Protein AF-A0A0A8ZSK5-F1 (afdb_monomer_lite)

Organism: Arundo donax (NCBI:txid35708)

Sequence (64 aa):
MISSYATSGEMEAARSLFDQMDRKDVVSWTAMVSAYAKIGDLESAKLLVDQMPVKNLVSWNAMI

pLDDT: mean 71.96, std 15.73, range [38.94, 87.69]

Foldseek 3Di:
DPLPCLDVVNLVVLVVVQVPDPDDDPVSLVVNLVSCVSNVNNVVSVVSVVVPPPPPPVVVVVVD

Secondary structure (DSSP, 8-state):
----S--HHHHHHHHHHHHH-SS--HHHHHHHHHHHHHTT-HHHHHHHHHH-S-S-HHHHHTT-

InterPro domains:
  IPR002885 Pentatricopeptide repeat [PF01535] (1-25)
  IPR002885 Pentatricopeptide repeat [PF01535] (27-56)
  IPR002885 Pentatricopeptide repeat [PS51375] (25-59)
  IPR002885 Pentatricopeptide repeat [TIGR00756] (1-27)
  IPR002885 Pentatricopeptide repeat [TIGR00756] (27-57)
  IPR011990 Tetratricopeptide-like helical domain superfamily [G3DSA:1.25.40.10] (1-64)
  IPR046960 Pentatricopeptide repeat-containing protein At4g14850-like, plant [PTHR47926] (1-52)

Radius of gyration: 13.74 Å; chains: 1; bounding box: 39×38×24 Å

Structure (mmCIF, N/CA/C/O backbone):
data_AF-A0A0A8ZSK5-F1
#
_entry.id   AF-A0A0A8ZSK5-F1
#
loop_
_atom_site.group_PDB
_atom_site.id
_atom_site.type_symbol
_atom_site.label_atom_id
_atom_site.label_alt_id
_atom_site.label_comp_id
_atom_site.label_asym_id
_atom_site.label_entity_id
_atom_site.label_seq_id
_atom_site.pdbx_PDB_ins_code
_atom_site.Cartn_x
_atom_site.Cartn_y
_atom_site.Cartn_z
_atom_site.occupancy
_atom_site.B_iso_or_equiv
_atom_site.auth_seq_id
_atom_site.auth_comp_id
_atom_site.auth_asym_id
_atom_site.auth_atom_id
_atom_site.pdbx_PDB_model_num
ATOM 1 N N . MET A 1 1 ? -0.571 23.648 2.989 1.00 38.94 1 MET A N 1
ATOM 2 C CA . MET A 1 1 ? -1.633 22.953 3.750 1.00 38.94 1 MET A CA 1
ATOM 3 C C . MET A 1 1 ? -2.129 21.778 2.910 1.00 38.94 1 MET A C 1
ATOM 5 O O . MET A 1 1 ? -3.053 21.951 2.137 1.00 38.94 1 MET A O 1
ATOM 9 N N . ILE A 1 2 ? -1.458 20.619 2.973 1.00 39.91 2 ILE A N 1
ATOM 10 C CA . ILE A 1 2 ? -1.793 19.411 2.173 1.00 39.91 2 ILE A CA 1
ATOM 11 C C . ILE A 1 2 ? -2.336 18.313 3.105 1.00 39.91 2 ILE A C 1
ATOM 13 O O . ILE A 1 2 ? -2.015 17.135 2.996 1.00 39.91 2 ILE A O 1
ATOM 17 N N . SER A 1 3 ? -3.104 18.726 4.108 1.00 42.78 3 SER A N 1
ATOM 18 C CA . SER A 1 3 ? -3.539 17.888 5.225 1.00 42.78 3 SER A CA 1
ATOM 19 C C . SER A 1 3 ? -5.024 17.519 5.144 1.00 42.78 3 SER A C 1
ATOM 21 O O . SER A 1 3 ? -5.667 17.423 6.182 1.00 42.78 3 SER A O 1
ATOM 23 N N . SER A 1 4 ? -5.594 17.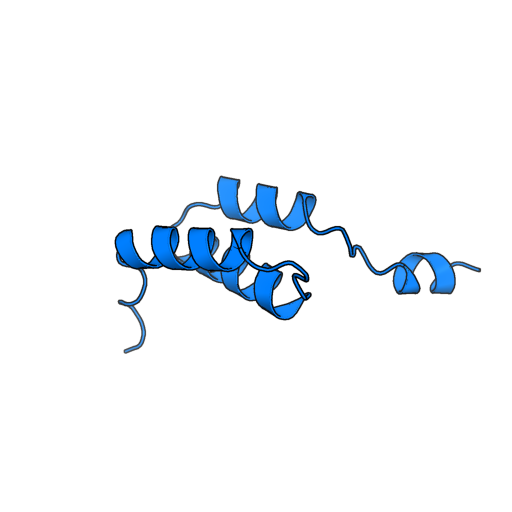331 3.943 1.00 46.44 4 SER A N 1
ATOM 24 C CA . SER A 1 4 ? -7.010 16.922 3.830 1.00 46.44 4 SER A CA 1
ATOM 25 C C . SER A 1 4 ? -7.377 15.917 2.730 1.00 46.44 4 SER A C 1
ATOM 27 O O . SER A 1 4 ? -8.543 15.548 2.659 1.00 46.44 4 SER A O 1
ATOM 29 N N . TYR A 1 5 ? -6.438 15.399 1.930 1.00 48.62 5 TYR A N 1
ATOM 30 C CA . TYR A 1 5 ? -6.717 14.297 0.979 1.00 48.62 5 TYR A CA 1
ATOM 31 C C . TYR A 1 5 ? -6.685 12.920 1.663 1.00 48.62 5 TYR A C 1
ATOM 33 O O . TYR A 1 5 ? -6.087 11.958 1.199 1.00 48.62 5 TYR A O 1
ATOM 41 N N . ALA A 1 6 ? -7.225 12.873 2.875 1.00 51.81 6 ALA A N 1
ATOM 42 C CA . ALA A 1 6 ? -7.353 11.676 3.691 1.00 51.81 6 ALA A CA 1
ATOM 43 C C . ALA A 1 6 ? -8.794 11.595 4.209 1.00 51.81 6 ALA A C 1
ATOM 45 O O . ALA A 1 6 ? -9.052 11.222 5.349 1.00 51.81 6 ALA A O 1
ATOM 46 N N . THR A 1 7 ? -9.748 12.031 3.382 1.00 55.91 7 THR A N 1
ATOM 47 C CA . THR A 1 7 ? -11.150 11.692 3.599 1.00 55.91 7 THR A CA 1
ATOM 48 C C . THR A 1 7 ? -11.315 10.237 3.183 1.00 55.91 7 THR A C 1
ATOM 50 O O . THR A 1 7 ? -10.871 9.828 2.115 1.00 55.91 7 THR A O 1
ATOM 53 N N . SER A 1 8 ? -11.905 9.431 4.057 1.00 59.09 8 SER A N 1
ATOM 54 C CA . SER A 1 8 ? -11.977 7.969 3.951 1.00 59.09 8 SER A CA 1
ATOM 55 C C . SER A 1 8 ? -12.494 7.446 2.597 1.00 59.09 8 SER A C 1
ATOM 57 O O . SER A 1 8 ? -12.137 6.341 2.205 1.00 59.09 8 SER A O 1
ATOM 59 N N . GLY A 1 9 ? -13.259 8.251 1.846 1.00 64.50 9 GLY A N 1
ATOM 60 C CA . GLY A 1 9 ? -13.738 7.908 0.501 1.00 64.50 9 GLY A CA 1
ATOM 61 C C . GLY A 1 9 ? -12.652 7.869 -0.584 1.00 64.50 9 GLY A C 1
ATOM 62 O O . GLY A 1 9 ? -12.765 7.094 -1.531 1.00 64.50 9 GLY A O 1
ATOM 63 N N . GLU A 1 10 ? -11.567 8.636 -0.448 1.00 73.62 10 GLU A N 1
ATOM 64 C CA . GLU A 1 10 ? -10.443 8.568 -1.396 1.00 73.62 10 GLU A CA 1
ATOM 65 C C . GLU A 1 10 ? -9.604 7.307 -1.191 1.00 73.62 10 GLU A C 1
ATOM 67 O O . GLU A 1 10 ? -9.006 6.802 -2.140 1.00 73.62 10 GLU A O 1
ATOM 72 N N . MET A 1 11 ? -9.600 6.756 0.026 1.00 78.38 11 MET A N 1
ATOM 73 C CA . MET A 1 11 ? -8.845 5.546 0.331 1.00 78.38 11 MET A CA 1
ATOM 74 C C . MET A 1 11 ? -9.471 4.299 -0.296 1.00 78.38 11 MET A C 1
ATOM 76 O O . MET A 1 11 ? -8.753 3.455 -0.831 1.00 78.38 11 MET A O 1
ATOM 80 N N . GLU A 1 12 ? -10.801 4.192 -0.281 1.00 80.69 12 GLU A N 1
ATOM 81 C CA . GLU A 1 12 ? -11.514 3.109 -0.969 1.00 80.69 12 GLU A CA 1
ATOM 82 C C . GLU A 1 12 ? -11.311 3.179 -2.485 1.00 80.69 12 GLU A C 1
ATOM 84 O O . GLU A 1 12 ? -11.036 2.161 -3.122 1.00 80.69 12 GLU A O 1
ATOM 89 N N . ALA A 1 13 ? -11.371 4.383 -3.063 1.00 82.81 13 ALA A N 1
ATOM 90 C CA . ALA A 1 13 ? -11.091 4.587 -4.480 1.00 82.81 13 ALA A CA 1
ATOM 91 C C . ALA A 1 13 ? -9.640 4.216 -4.830 1.00 82.81 13 ALA A C 1
ATOM 93 O O . ALA A 1 13 ? -9.409 3.480 -5.791 1.00 82.81 13 ALA A O 1
ATOM 94 N N . ALA A 1 14 ? -8.667 4.655 -4.023 1.00 82.94 14 ALA A N 1
ATOM 95 C CA . ALA A 1 14 ? -7.260 4.299 -4.187 1.00 82.94 14 ALA A CA 1
ATOM 96 C C . ALA A 1 14 ? -7.042 2.784 -4.078 1.00 82.94 14 ALA A C 1
ATOM 98 O O . ALA A 1 14 ? -6.315 2.212 -4.887 1.00 82.94 14 ALA A O 1
ATOM 99 N N . ARG A 1 15 ? -7.721 2.114 -3.138 1.00 84.12 15 ARG A N 1
ATOM 100 C CA . ARG A 1 15 ? -7.657 0.658 -2.980 1.00 84.12 15 ARG A CA 1
ATOM 101 C C . ARG A 1 15 ? -8.265 -0.084 -4.164 1.00 84.12 15 ARG A C 1
ATOM 103 O O . ARG A 1 15 ? -7.654 -1.028 -4.645 1.00 84.12 15 ARG A O 1
ATOM 110 N N . SER A 1 16 ? -9.414 0.361 -4.663 1.00 85.00 16 SER A N 1
ATOM 111 C CA . SER A 1 16 ? -10.057 -0.235 -5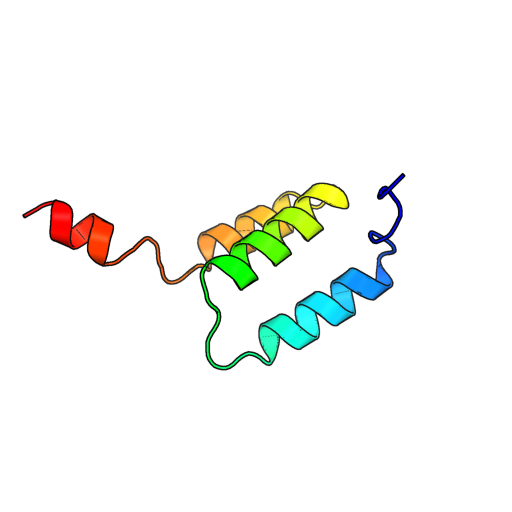.838 1.00 85.00 16 SER A CA 1
ATOM 112 C C . SER A 1 16 ? -9.191 -0.092 -7.090 1.00 85.00 16 SER A C 1
ATOM 114 O O . SER A 1 16 ? -8.987 -1.067 -7.812 1.00 85.00 16 SER A O 1
ATOM 116 N N . LEU A 1 17 ? -8.617 1.095 -7.318 1.00 84.94 17 LEU A N 1
ATOM 117 C CA . LEU A 1 17 ? -7.670 1.318 -8.412 1.00 84.94 17 LEU A CA 1
ATOM 118 C C . LEU A 1 17 ? -6.437 0.436 -8.258 1.00 84.94 17 LEU A C 1
ATOM 120 O O . LEU A 1 17 ? -6.039 -0.219 -9.215 1.00 84.94 17 LEU A O 1
ATOM 124 N N . PHE A 1 18 ? -5.870 0.379 -7.054 1.00 85.19 18 PHE A N 1
ATOM 125 C CA . PHE A 1 18 ? -4.733 -0.472 -6.752 1.00 85.19 18 PHE A CA 1
ATOM 126 C C . PHE A 1 18 ? -5.047 -1.944 -7.033 1.00 85.19 18 PHE A C 1
ATOM 128 O O . PHE A 1 18 ? -4.272 -2.601 -7.716 1.00 85.19 18 PHE A O 1
ATOM 135 N N . ASP A 1 19 ? -6.188 -2.465 -6.583 1.00 84.38 19 ASP A N 1
ATOM 136 C CA . ASP A 1 19 ? -6.571 -3.863 -6.791 1.00 84.38 19 ASP A CA 1
ATOM 137 C C . ASP A 1 19 ? -6.791 -4.194 -8.278 1.00 84.38 19 ASP A C 1
ATOM 139 O O . ASP A 1 19 ? -6.402 -5.284 -8.703 1.00 84.38 19 ASP A O 1
ATOM 143 N N . GLN A 1 20 ? -7.292 -3.239 -9.072 1.00 85.94 20 GLN A N 1
ATOM 144 C CA . GLN A 1 20 ? -7.445 -3.341 -10.532 1.00 85.94 20 GLN A CA 1
ATOM 145 C C . GLN A 1 20 ? -6.120 -3.283 -11.313 1.00 85.94 20 GLN A C 1
ATOM 147 O O . GLN A 1 20 ? -6.102 -3.599 -12.502 1.00 85.94 20 GLN A O 1
ATOM 152 N N . MET A 1 21 ? -5.002 -2.888 -10.695 1.00 79.81 21 MET A N 1
ATOM 153 C CA . MET A 1 21 ? -3.705 -2.888 -11.376 1.00 79.81 21 MET A CA 1
ATOM 154 C C . MET A 1 21 ? -3.188 -4.319 -11.564 1.00 79.81 21 MET A C 1
ATOM 156 O O . MET A 1 21 ? -2.782 -4.980 -10.602 1.00 79.81 21 MET A O 1
ATOM 160 N N . ASP A 1 22 ? -3.100 -4.752 -12.824 1.00 74.56 22 ASP A N 1
ATOM 161 C CA . ASP A 1 22 ? -2.484 -6.028 -13.221 1.00 74.56 22 ASP A CA 1
ATOM 162 C C . ASP A 1 22 ? -0.989 -6.101 -12.856 1.00 74.56 22 ASP A C 1
ATOM 164 O O . ASP A 1 22 ? -0.445 -7.174 -12.588 1.00 74.56 22 ASP A O 1
ATOM 168 N N . ARG A 1 23 ? -0.299 -4.950 -12.831 1.00 74.69 23 ARG A N 1
ATOM 169 C CA . ARG A 1 23 ? 1.103 -4.817 -12.407 1.00 74.69 23 ARG A CA 1
ATOM 170 C C . ARG A 1 23 ? 1.250 -3.678 -11.409 1.00 74.69 23 ARG A C 1
ATOM 172 O O . ARG A 1 23 ? 1.234 -2.511 -11.785 1.00 74.69 23 ARG A O 1
ATOM 179 N N . LYS A 1 24 ? 1.434 -4.036 -10.140 1.00 80.38 24 LYS A N 1
ATOM 180 C CA . LYS A 1 24 ? 1.697 -3.095 -9.044 1.00 80.38 24 LYS A CA 1
ATOM 181 C C . LYS A 1 24 ? 3.201 -2.888 -8.916 1.00 80.38 24 LYS A C 1
ATOM 183 O O . LYS A 1 24 ? 3.931 -3.833 -8.614 1.00 80.38 24 LYS A O 1
ATOM 188 N N . ASP A 1 25 ? 3.661 -1.670 -9.159 1.00 79.94 25 ASP A N 1
ATOM 189 C CA . ASP A 1 25 ? 5.054 -1.284 -8.962 1.00 79.94 25 ASP A CA 1
ATOM 190 C C . ASP A 1 25 ? 5.321 -0.857 -7.508 1.00 79.94 25 ASP A C 1
ATOM 192 O O . ASP A 1 25 ? 4.410 -0.639 -6.706 1.00 79.94 25 ASP A O 1
ATOM 196 N N . VAL A 1 26 ? 6.603 -0.750 -7.147 1.00 79.44 26 VAL A N 1
ATOM 197 C CA . VAL A 1 26 ? 7.034 -0.357 -5.792 1.00 79.44 26 VAL A CA 1
ATOM 198 C C . VAL A 1 26 ? 6.476 1.018 -5.405 1.00 79.44 26 VAL A C 1
ATOM 200 O O . VAL A 1 26 ? 6.162 1.250 -4.236 1.00 79.44 26 VAL A O 1
ATOM 203 N N . VAL A 1 27 ? 6.302 1.913 -6.381 1.00 80.81 27 VAL A N 1
ATOM 204 C CA . VAL A 1 27 ? 5.726 3.248 -6.178 1.00 80.81 27 VAL A CA 1
ATOM 205 C C . VAL A 1 27 ? 4.244 3.157 -5.795 1.00 80.81 27 VAL A C 1
ATOM 207 O O . VAL A 1 27 ? 3.833 3.800 -4.833 1.00 80.81 27 VAL A O 1
ATOM 210 N N . SER A 1 28 ? 3.452 2.305 -6.452 1.00 83.19 28 SER A N 1
ATOM 211 C CA . SER A 1 28 ? 2.032 2.098 -6.123 1.00 83.19 28 SER A CA 1
ATOM 212 C C . SER A 1 28 ? 1.850 1.513 -4.724 1.00 83.19 28 SER A C 1
ATOM 214 O O . SER A 1 28 ? 1.007 1.977 -3.957 1.00 83.19 28 SER A O 1
ATOM 216 N N . TRP A 1 29 ? 2.684 0.539 -4.348 1.00 86.06 29 TRP A N 1
ATOM 217 C CA . TRP A 1 29 ? 2.679 -0.020 -2.994 1.00 86.06 29 TRP A CA 1
ATOM 218 C C . TRP A 1 29 ? 3.043 1.029 -1.936 1.00 86.06 29 TRP A C 1
ATOM 220 O O . TRP A 1 29 ? 2.329 1.186 -0.948 1.00 86.06 29 TRP A O 1
ATOM 230 N N . THR A 1 30 ? 4.120 1.793 -2.145 1.00 83.19 30 THR A N 1
ATOM 231 C CA . THR A 1 30 ? 4.553 2.828 -1.186 1.00 83.19 30 THR A CA 1
ATOM 232 C C . THR A 1 30 ? 3.558 3.983 -1.072 1.00 83.19 30 THR A C 1
ATOM 234 O O . T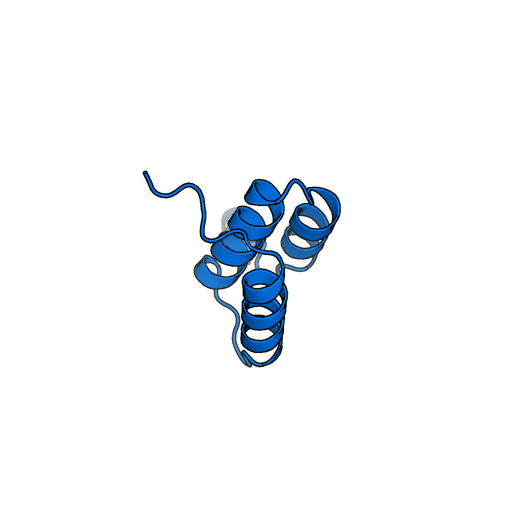HR A 1 30 ? 3.370 4.513 0.029 1.00 83.19 30 THR A O 1
ATOM 237 N N . ALA A 1 31 ? 2.868 4.338 -2.160 1.00 85.31 31 ALA A N 1
ATOM 238 C CA . ALA A 1 31 ? 1.783 5.314 -2.148 1.00 85.31 31 ALA A CA 1
ATOM 239 C C . ALA A 1 31 ? 0.607 4.841 -1.277 1.00 85.31 31 ALA A C 1
ATOM 241 O O . ALA A 1 31 ? 0.168 5.585 -0.398 1.00 85.31 31 ALA A O 1
ATOM 242 N N . MET A 1 32 ? 0.159 3.592 -1.448 1.00 86.69 32 MET A N 1
ATOM 243 C CA . MET A 1 32 ? -0.930 3.011 -0.651 1.00 86.69 32 MET A CA 1
ATOM 244 C C . MET A 1 32 ? -0.573 2.900 0.833 1.00 86.69 32 MET A C 1
ATOM 246 O O . MET A 1 32 ? -1.360 3.289 1.692 1.00 86.69 32 MET A O 1
ATOM 250 N N . VAL A 1 33 ? 0.637 2.437 1.152 1.00 86.12 33 VAL A N 1
ATOM 251 C CA . VAL A 1 33 ? 1.135 2.342 2.535 1.00 86.12 33 VAL A CA 1
ATOM 252 C C . VAL A 1 33 ? 1.189 3.720 3.197 1.00 86.12 33 VAL A C 1
ATOM 254 O O . VAL A 1 33 ? 0.741 3.880 4.331 1.00 86.12 33 VAL A O 1
ATOM 257 N N . SER A 1 34 ? 1.681 4.735 2.481 1.00 83.94 34 SER A N 1
ATOM 258 C CA . SER A 1 34 ? 1.720 6.114 2.982 1.00 83.94 34 SER A CA 1
ATOM 259 C C . SER A 1 34 ? 0.321 6.689 3.202 1.00 83.94 34 SER A C 1
ATOM 2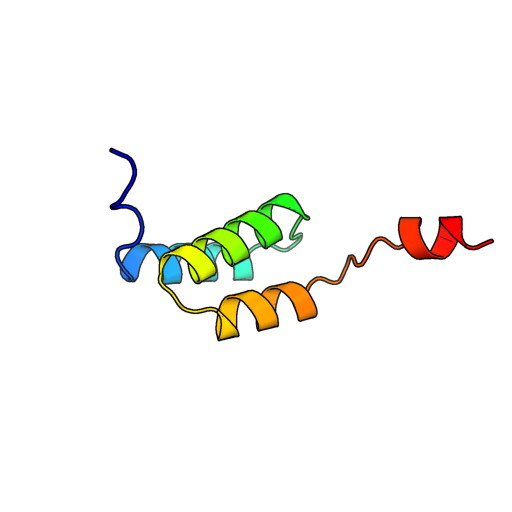61 O O . SER A 1 34 ? 0.115 7.452 4.145 1.00 83.94 34 SER A O 1
ATOM 263 N N . ALA A 1 35 ? -0.642 6.336 2.350 1.00 84.44 35 ALA A N 1
ATOM 264 C CA . ALA A 1 35 ? -2.031 6.751 2.500 1.00 84.44 35 ALA A CA 1
ATOM 265 C C . ALA A 1 35 ? -2.679 6.107 3.740 1.00 84.44 35 ALA A C 1
ATOM 267 O O . ALA A 1 35 ? -3.224 6.830 4.573 1.00 84.44 35 ALA A O 1
ATOM 268 N N . TYR A 1 36 ? -2.510 4.793 3.935 1.00 85.56 36 TYR A N 1
ATOM 269 C CA . TYR A 1 36 ? -2.964 4.087 5.141 1.00 85.56 36 TYR A CA 1
ATOM 270 C C . TYR A 1 36 ? -2.314 4.637 6.425 1.00 85.56 36 TYR A C 1
ATOM 272 O O . TYR A 1 36 ? -3.000 4.898 7.412 1.00 85.56 36 TYR A O 1
ATOM 280 N N . ALA A 1 37 ? -1.010 4.928 6.401 1.00 83.81 37 ALA A N 1
ATOM 281 C CA . ALA A 1 37 ? -0.317 5.531 7.540 1.00 83.81 37 ALA A CA 1
ATOM 282 C C . ALA A 1 37 ? -0.851 6.934 7.891 1.00 83.81 37 ALA A C 1
ATOM 284 O O . ALA A 1 37 ? -0.932 7.286 9.066 1.00 83.81 37 ALA A O 1
ATOM 285 N N . LYS A 1 38 ? -1.251 7.731 6.890 1.00 82.25 38 LYS A N 1
ATOM 286 C CA . LYS A 1 38 ? -1.818 9.077 7.094 1.00 82.25 38 LYS A CA 1
ATOM 287 C C . LYS A 1 38 ? -3.211 9.067 7.718 1.00 82.25 38 LYS A C 1
ATOM 289 O O . LYS A 1 38 ? -3.527 9.997 8.453 1.00 82.25 38 LYS A O 1
ATOM 294 N N . ILE A 1 39 ? -4.024 8.048 7.444 1.00 81.06 39 ILE A N 1
ATOM 295 C CA . ILE A 1 39 ? -5.339 7.878 8.087 1.00 81.06 39 ILE A CA 1
ATOM 296 C C . ILE A 1 39 ? -5.245 7.177 9.452 1.00 81.06 39 ILE A C 1
ATOM 298 O O . ILE A 1 39 ? -6.260 7.005 10.118 1.00 81.06 39 ILE A O 1
ATOM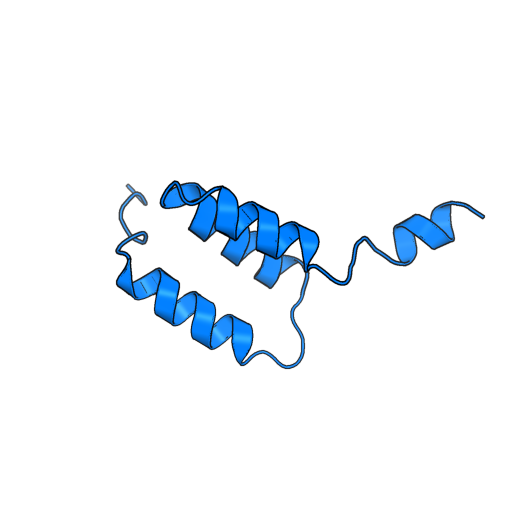 302 N N . GLY A 1 40 ? 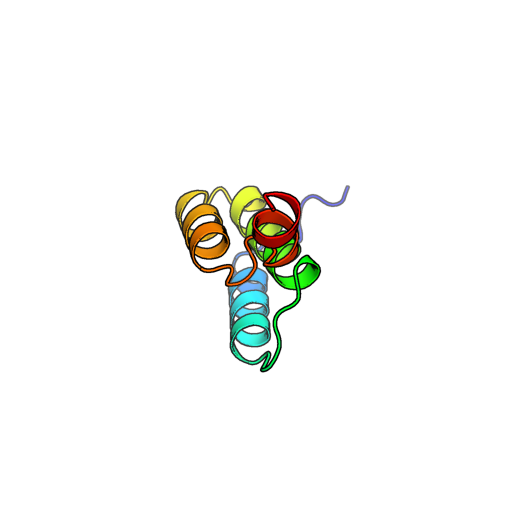-4.037 6.789 9.880 1.00 83.31 40 GLY A N 1
ATOM 303 C CA . GLY A 1 40 ? -3.793 6.099 11.150 1.00 83.31 40 GLY A CA 1
ATOM 304 C C . GLY A 1 40 ? -4.026 4.586 11.107 1.00 83.31 40 GLY A C 1
ATOM 305 O O . GLY A 1 40 ? -3.875 3.923 12.131 1.00 83.31 40 GLY A O 1
ATOM 306 N N . ASP A 1 41 ? -4.340 4.024 9.940 1.00 83.50 41 ASP A N 1
ATOM 307 C CA . ASP A 1 41 ? -4.537 2.587 9.749 1.00 83.50 41 ASP A CA 1
ATOM 308 C C . ASP A 1 41 ? -3.196 1.897 9.455 1.00 83.50 41 ASP A C 1
ATOM 310 O O . ASP A 1 41 ? -2.841 1.537 8.329 1.00 83.50 41 ASP A O 1
ATOM 314 N N . LEU A 1 42 ? -2.402 1.760 10.514 1.00 83.69 42 LEU A N 1
ATOM 315 C CA . LEU A 1 42 ? -1.088 1.123 10.458 1.00 83.69 42 LEU A CA 1
ATOM 316 C C . LEU A 1 42 ? -1.173 -0.387 10.188 1.00 83.69 42 LEU A C 1
ATOM 318 O O . LEU A 1 42 ? -0.203 -0.974 9.707 1.00 83.69 42 LEU A O 1
ATOM 322 N N . GLU A 1 43 ? -2.310 -1.016 10.485 1.00 87.69 43 GLU A N 1
ATOM 323 C CA . GLU A 1 43 ? -2.522 -2.447 10.271 1.00 87.69 43 GLU A CA 1
ATOM 324 C C . GLU A 1 43 ? -2.646 -2.755 8.776 1.00 87.69 43 GLU A C 1
ATOM 326 O O . GLU A 1 43 ? -1.881 -3.570 8.251 1.00 87.69 43 GLU A O 1
ATOM 331 N N . SER A 1 44 ? -3.506 -2.025 8.059 1.00 84.25 44 SER A N 1
ATOM 332 C CA . SER A 1 44 ? -3.635 -2.143 6.601 1.00 84.25 44 SER A CA 1
ATOM 333 C C . SER A 1 44 ? -2.346 -1.755 5.877 1.00 84.25 44 SER A C 1
ATOM 335 O O . SER A 1 44 ? -1.948 -2.418 4.915 1.00 84.25 44 SER A O 1
ATOM 337 N N . ALA A 1 45 ? -1.649 -0.718 6.360 1.00 85.44 45 ALA A N 1
ATOM 338 C CA . ALA A 1 45 ? -0.338 -0.328 5.843 1.00 85.44 45 ALA A CA 1
ATOM 339 C C . ALA A 1 45 ? 0.667 -1.488 5.932 1.00 85.44 45 ALA A C 1
ATOM 341 O O . ALA A 1 45 ? 1.345 -1.803 4.954 1.00 85.44 45 ALA A O 1
ATOM 342 N N . LYS A 1 46 ? 0.747 -2.151 7.089 1.00 84.88 46 LYS A N 1
ATOM 343 C CA . LYS A 1 46 ? 1.656 -3.281 7.305 1.00 84.88 46 LYS A CA 1
ATOM 344 C C . LYS A 1 46 ? 1.288 -4.484 6.439 1.00 84.88 46 LYS A C 1
ATOM 346 O O . LYS A 1 46 ? 2.168 -5.076 5.821 1.00 84.88 46 LYS A O 1
ATOM 351 N N . LEU A 1 47 ? -0.001 -4.797 6.343 1.00 86.12 47 LEU A N 1
ATOM 352 C CA . LEU A 1 47 ? -0.501 -5.902 5.530 1.00 86.12 47 LEU A CA 1
ATOM 353 C C . LEU A 1 47 ? -0.167 -5.716 4.044 1.00 86.12 47 LEU A C 1
ATOM 355 O O . LEU A 1 47 ? 0.221 -6.674 3.380 1.00 86.12 47 LEU A O 1
ATOM 359 N N . LEU A 1 48 ? -0.234 -4.485 3.528 1.00 83.06 48 LEU A N 1
ATOM 360 C CA . LEU A 1 48 ? 0.223 -4.186 2.170 1.00 83.06 48 LEU A CA 1
ATOM 361 C C . LEU A 1 48 ? 1.732 -4.373 1.998 1.00 83.06 48 LEU A C 1
ATOM 363 O O . LEU A 1 48 ? 2.151 -4.952 1.002 1.00 83.06 48 LEU A O 1
ATOM 367 N N . VAL A 1 49 ? 2.552 -3.910 2.947 1.00 79.44 49 VAL A N 1
ATOM 368 C CA . VAL A 1 49 ? 4.013 -4.114 2.894 1.00 79.44 49 VAL A CA 1
ATOM 369 C C . VAL A 1 49 ? 4.359 -5.604 2.871 1.00 79.44 49 VAL A C 1
ATOM 371 O O . VAL A 1 49 ? 5.232 -6.015 2.109 1.00 79.44 49 VAL A O 1
ATOM 374 N N . ASP A 1 50 ? 3.658 -6.423 3.655 1.00 80.50 50 ASP A N 1
ATOM 375 C CA . ASP A 1 50 ? 3.867 -7.874 3.687 1.00 80.50 50 ASP A CA 1
ATOM 376 C C . ASP A 1 50 ? 3.397 -8.570 2.398 1.00 80.50 50 ASP A C 1
ATOM 378 O O . ASP A 1 50 ? 3.978 -9.578 1.995 1.00 80.50 50 ASP A O 1
ATOM 382 N N . GLN A 1 51 ? 2.384 -8.022 1.721 1.00 78.81 51 GLN A N 1
ATOM 383 C CA . GLN A 1 51 ? 1.898 -8.516 0.429 1.00 78.81 51 GLN A CA 1
ATOM 384 C C . GLN A 1 51 ? 2.754 -8.087 -0.766 1.00 78.81 51 GLN A C 1
ATOM 386 O O . GLN A 1 51 ? 2.556 -8.626 -1.857 1.00 78.81 51 GLN A O 1
ATOM 391 N N . MET A 1 52 ? 3.696 -7.152 -0.601 1.00 73.00 52 MET A N 1
ATOM 392 C CA . MET A 1 52 ? 4.590 -6.741 -1.682 1.00 73.00 52 MET A CA 1
ATOM 393 C C . MET A 1 52 ? 5.387 -7.955 -2.195 1.00 73.00 52 MET A C 1
ATOM 395 O O . MET A 1 52 ? 6.276 -8.443 -1.493 1.00 73.00 52 MET A O 1
ATOM 399 N N . PRO A 1 53 ? 5.162 -8.415 -3.444 1.00 65.69 53 PRO A N 1
ATOM 400 C CA . PRO A 1 53 ? 5.884 -9.563 -4.000 1.00 65.69 53 PRO A CA 1
ATOM 401 C C . PRO A 1 53 ? 7.370 -9.251 -4.231 1.00 65.69 53 PRO A C 1
ATOM 403 O O . PRO A 1 53 ? 8.190 -10.147 -4.410 1.00 65.69 53 PRO A O 1
ATOM 406 N N . VAL A 1 54 ? 7.732 -7.966 -4.203 1.00 56.19 54 VAL A N 1
ATOM 407 C CA . VAL A 1 54 ? 9.088 -7.465 -4.395 1.00 56.19 54 VAL A CA 1
ATOM 408 C C . VAL A 1 54 ? 9.655 -7.015 -3.045 1.00 56.19 54 VAL A C 1
ATOM 410 O O . VAL A 1 54 ? 9.866 -5.831 -2.800 1.00 56.19 54 VAL A O 1
ATOM 413 N N . LYS A 1 55 ? 10.019 -7.974 -2.189 1.00 54.94 55 LYS A N 1
ATOM 414 C CA . LYS A 1 55 ? 11.315 -7.862 -1.501 1.00 54.94 55 LYS A CA 1
ATOM 415 C C . LYS A 1 55 ? 12.347 -8.191 -2.569 1.00 54.94 55 LYS A C 1
ATOM 417 O O . LYS A 1 55 ? 12.641 -9.361 -2.763 1.00 54.94 55 LYS A O 1
ATOM 422 N N . ASN A 1 56 ? 12.704 -7.183 -3.370 1.00 51.12 56 ASN A N 1
ATOM 423 C CA . ASN A 1 56 ? 13.560 -7.248 -4.559 1.00 51.12 56 ASN A CA 1
ATOM 424 C C . ASN A 1 56 ? 14.240 -8.618 -4.773 1.00 51.12 56 ASN A C 1
ATOM 426 O O . ASN A 1 56 ? 15.127 -8.998 -4.025 1.00 51.12 56 ASN A O 1
ATOM 430 N N . LEU A 1 57 ? 13.919 -9.353 -5.839 1.00 48.56 57 LEU A N 1
ATOM 431 C CA . LEU A 1 57 ? 14.761 -10.486 -6.271 1.00 48.56 57 LEU A CA 1
ATOM 432 C C . LEU A 1 57 ? 16.228 -10.051 -6.490 1.00 48.56 57 LEU A C 1
ATOM 434 O O . LEU A 1 57 ? 17.149 -10.848 -6.361 1.00 48.56 57 LEU A O 1
ATOM 438 N N . VAL A 1 58 ? 16.451 -8.750 -6.709 1.00 51.94 58 VAL A N 1
ATOM 439 C CA . VAL A 1 58 ? 17.769 -8.101 -6.695 1.00 51.94 58 VAL A CA 1
ATOM 440 C C . VAL A 1 58 ? 18.436 -8.125 -5.305 1.00 51.94 58 VAL A C 1
ATOM 442 O O . VAL A 1 58 ? 19.654 -8.211 -5.235 1.00 51.94 58 VAL A O 1
ATOM 445 N N . SER A 1 59 ? 17.685 -8.119 -4.195 1.00 45.66 59 SER A N 1
ATOM 446 C CA . SER A 1 59 ? 18.234 -8.257 -2.835 1.00 45.66 59 SER A CA 1
ATOM 447 C C . SER A 1 59 ? 18.619 -9.693 -2.473 1.00 45.66 59 SER A C 1
ATOM 449 O O . SER A 1 59 ? 19.481 -9.872 -1.624 1.00 45.66 59 SER A O 1
ATOM 451 N N . TRP A 1 60 ? 18.035 -10.708 -3.121 1.00 44.47 60 TRP A N 1
ATOM 452 C CA . TRP A 1 60 ? 18.497 -12.099 -2.991 1.00 44.47 60 TRP A CA 1
ATOM 453 C C . TRP A 1 60 ? 19.663 -12.415 -3.936 1.00 44.47 60 TRP A C 1
ATOM 455 O O . TRP A 1 60 ? 20.595 -13.107 -3.540 1.00 44.47 60 TRP A O 1
ATOM 465 N N . ASN A 1 61 ? 19.667 -11.853 -5.150 1.00 43.62 61 ASN A N 1
ATOM 466 C CA . ASN A 1 61 ? 20.766 -12.040 -6.104 1.00 43.62 61 ASN A CA 1
ATOM 467 C C . ASN A 1 61 ? 22.037 -11.249 -5.751 1.00 43.62 61 ASN A C 1
ATOM 469 O O . ASN A 1 61 ? 23.106 -11.607 -6.224 1.00 43.62 61 ASN A O 1
ATOM 473 N N . ALA A 1 62 ? 21.945 -10.209 -4.914 1.00 48.94 62 ALA A N 1
ATOM 474 C CA . ALA A 1 62 ? 23.113 -9.528 -4.341 1.00 48.94 62 ALA A CA 1
ATOM 475 C C . ALA A 1 62 ? 23.762 -10.305 -3.176 1.00 48.94 62 ALA A C 1
ATOM 477 O O . ALA A 1 62 ? 24.727 -9.828 -2.583 1.00 48.94 62 ALA A O 1
ATOM 478 N N . MET A 1 63 ? 23.206 -11.468 -2.820 1.00 53.94 63 MET A N 1
ATOM 479 C CA . MET A 1 63 ? 23.685 -12.339 -1.746 1.00 53.94 63 MET A CA 1
ATOM 480 C C . MET A 1 63 ? 24.385 -13.607 -2.282 1.00 53.94 63 MET A C 1
ATOM 482 O O . MET A 1 63 ? 24.583 -14.552 -1.518 1.00 53.94 63 MET A O 1
ATOM 486 N N . ILE A 1 64 ? 24.744 -13.623 -3.577 1.00 49.69 64 ILE A N 1
ATOM 487 C CA . ILE A 1 64 ? 25.654 -14.597 -4.210 1.00 49.69 64 ILE A CA 1
ATOM 488 C C . ILE A 1 64 ? 26.958 -13.886 -4.568 1.00 49.69 64 ILE A C 1
ATOM 490 O O . ILE A 1 64 ? 26.873 -12.794 -5.174 1.00 49.69 64 ILE A O 1
#